Protein AF-A0A7K9CJE0-F1 (afdb_monomer_lite)

Organism: NCBI:txid2585815

Structure (mmCIF, N/CA/C/O backbone):
data_AF-A0A7K9CJE0-F1
#
_entry.id   AF-A0A7K9CJE0-F1
#
loop_
_atom_site.group_PDB
_atom_site.id
_atom_site.type_symbol
_atom_site.label_atom_id
_atom_site.label_alt_id
_atom_site.label_comp_id
_atom_site.label_asym_id
_atom_site.label_entity_id
_atom_site.label_seq_id
_atom_site.pdbx_PDB_ins_code
_atom_site.Cartn_x
_atom_site.Cartn_y
_atom_site.Cartn_z
_atom_site.occupancy
_atom_site.B_iso_or_equiv
_atom_site.auth_seq_id
_atom_site.auth_comp_id
_atom_site.auth_asym_id
_atom_site.auth_atom_id
_atom_site.pdbx_PDB_model_num
ATOM 1 N N . PHE A 1 1 ? 1.107 -4.431 -3.277 1.00 97.12 1 PHE A N 1
ATOM 2 C CA . PHE A 1 1 ? 2.173 -4.664 -4.269 1.00 97.12 1 PHE A CA 1
ATOM 3 C C . PHE A 1 1 ? 1.592 -5.353 -5.488 1.00 97.12 1 PHE A C 1
ATOM 5 O O . PHE A 1 1 ? 1.346 -6.556 -5.442 1.00 97.12 1 PHE A O 1
ATOM 12 N N . ASP A 1 2 ? 1.350 -4.582 -6.546 1.00 98.12 2 ASP A N 1
ATOM 13 C CA . ASP A 1 2 ? 0.833 -5.093 -7.817 1.00 98.12 2 ASP A CA 1
ATOM 14 C C . ASP A 1 2 ? 1.940 -5.841 -8.586 1.00 98.12 2 ASP A C 1
ATOM 16 O O . ASP A 1 2 ? 2.981 -5.238 -8.868 1.00 98.12 2 ASP A O 1
ATOM 20 N N . PRO A 1 3 ? 1.754 -7.128 -8.944 1.00 97.31 3 PRO A N 1
ATOM 21 C CA . PRO A 1 3 ? 2.718 -7.881 -9.743 1.00 97.31 3 PRO A CA 1
ATOM 22 C C . PRO A 1 3 ? 3.119 -7.183 -11.049 1.00 97.31 3 PRO A C 1
ATOM 24 O O . PRO A 1 3 ? 4.280 -7.268 -11.449 1.00 97.31 3 PRO A O 1
ATOM 27 N N . ARG A 1 4 ? 2.202 -6.439 -11.686 1.00 96.88 4 ARG A N 1
ATOM 28 C CA . ARG A 1 4 ? 2.420 -5.752 -12.970 1.00 96.88 4 ARG A CA 1
ATOM 29 C C . ARG A 1 4 ? 3.531 -4.702 -12.914 1.00 96.88 4 ARG A C 1
ATOM 31 O O . ARG A 1 4 ? 4.123 -4.401 -13.952 1.00 96.88 4 ARG A O 1
ATOM 38 N N . HIS A 1 5 ? 3.835 -4.165 -11.730 1.00 96.56 5 HIS A N 1
ATOM 39 C CA . HIS A 1 5 ? 4.905 -3.181 -11.518 1.00 96.56 5 HIS A CA 1
ATOM 40 C C . HIS A 1 5 ? 6.309 -3.800 -11.503 1.00 96.56 5 HIS A C 1
ATOM 42 O O . HIS A 1 5 ? 7.297 -3.070 -11.592 1.00 96.56 5 HIS A O 1
ATOM 48 N N . TYR A 1 6 ? 6.407 -5.126 -11.406 1.00 95.75 6 TYR A N 1
ATOM 49 C CA . TYR A 1 6 ? 7.670 -5.865 -11.302 1.00 95.75 6 TYR A CA 1
ATOM 50 C C . TYR A 1 6 ? 7.959 -6.732 -12.533 1.00 95.75 6 TYR A C 1
ATOM 52 O O . TYR A 1 6 ? 8.890 -7.529 -12.520 1.00 95.75 6 TYR A O 1
ATOM 60 N N . LEU A 1 7 ? 7.159 -6.573 -13.591 1.00 95.25 7 LEU A N 1
ATOM 61 C CA . LEU A 1 7 ? 7.385 -7.190 -14.899 1.00 95.25 7 LEU A CA 1
ATOM 62 C C . LEU A 1 7 ? 8.363 -6.355 -15.748 1.00 95.25 7 LEU A C 1
ATOM 64 O O . LEU A 1 7 ? 8.841 -5.305 -15.314 1.00 95.25 7 LEU A O 1
ATOM 68 N N . GLY A 1 8 ? 8.635 -6.808 -16.974 1.00 96.50 8 GLY A N 1
ATOM 69 C CA . GLY A 1 8 ? 9.417 -6.065 -17.966 1.00 96.50 8 GLY A CA 1
ATOM 70 C C . GLY A 1 8 ? 8.671 -4.853 -18.545 1.00 96.50 8 GLY A C 1
ATOM 71 O O . GLY A 1 8 ? 7.439 -4.835 -18.585 1.00 96.50 8 GLY A O 1
ATOM 72 N N . THR A 1 9 ? 9.396 -3.818 -18.973 1.00 96.50 9 THR A N 1
ATOM 73 C CA . THR A 1 9 ? 8.860 -2.649 -19.683 1.00 96.50 9 THR A CA 1
ATOM 74 C C . THR A 1 9 ? 8.262 -3.079 -21.017 1.00 96.50 9 THR A C 1
ATOM 76 O O . THR A 1 9 ? 8.691 -4.065 -21.609 1.00 96.50 9 THR A O 1
ATOM 79 N N . HIS A 1 10 ? 7.270 -2.328 -21.497 1.00 92.44 10 HIS A N 1
ATOM 80 C CA . HIS A 1 10 ? 6.487 -2.709 -22.675 1.00 92.44 10 HIS A CA 1
ATOM 81 C C . HIS A 1 10 ? 7.348 -2.915 -23.930 1.00 92.44 10 HIS A C 1
ATOM 83 O O . HIS A 1 10 ? 7.217 -3.928 -24.604 1.00 92.44 10 HIS A O 1
ATOM 89 N N . CYS A 1 11 ? 8.241 -1.967 -24.227 1.00 93.44 11 CYS A N 1
ATOM 90 C CA . CYS A 1 11 ? 8.968 -1.961 -25.498 1.00 93.44 11 CYS A CA 1
ATOM 91 C C . CYS A 1 11 ? 10.279 -2.760 -25.469 1.00 93.44 11 CYS A C 1
ATOM 93 O O . CYS A 1 11 ? 10.740 -3.189 -26.519 1.00 93.44 11 CYS A O 1
ATOM 95 N N . TYR A 1 12 ? 10.894 -2.941 -24.293 1.00 94.06 12 TYR A N 1
ATOM 96 C CA . TYR A 1 12 ? 12.279 -3.430 -24.198 1.00 94.06 12 TYR A CA 1
ATOM 97 C C . TYR A 1 12 ? 12.507 -4.497 -23.120 1.00 94.06 12 TYR A C 1
ATOM 99 O O . TYR A 1 12 ? 13.627 -4.966 -22.953 1.00 94.06 12 TYR A O 1
ATOM 107 N N . GLY A 1 13 ? 11.482 -4.876 -22.351 1.00 94.56 13 GLY A N 1
ATOM 108 C CA . GLY A 1 13 ? 11.580 -5.963 -21.373 1.00 94.56 13 GLY A CA 1
ATOM 109 C C . GLY A 1 13 ? 12.462 -5.685 -20.148 1.00 94.56 13 GLY A C 1
ATOM 110 O O . GLY A 1 13 ? 12.561 -6.545 -19.276 1.00 94.56 13 GLY A O 1
ATOM 111 N N . PHE A 1 14 ? 13.064 -4.498 -20.019 1.00 96.25 14 PHE A N 1
ATOM 112 C CA . PHE A 1 14 ? 13.827 -4.117 -18.825 1.00 96.25 14 PHE A CA 1
ATOM 113 C C . PHE A 1 14 ? 12.945 -4.134 -17.573 1.00 96.25 14 PHE A C 1
ATOM 115 O O . PHE A 1 14 ? 11.755 -3.861 -17.683 1.00 96.25 14 PHE A O 1
ATOM 122 N N . PRO A 1 15 ? 13.475 -4.376 -16.365 1.00 96.50 15 PRO A N 1
ATOM 123 C CA . PRO A 1 15 ? 12.660 -4.329 -15.153 1.00 96.50 15 PRO A CA 1
ATOM 124 C C . PRO A 1 15 ? 11.904 -2.995 -15.020 1.00 96.50 15 PRO A C 1
ATOM 126 O O . PRO A 1 15 ? 12.529 -1.940 -14.911 1.00 96.50 15 PRO A O 1
ATOM 129 N N . LYS A 1 16 ? 10.561 -3.023 -14.975 1.00 96.69 16 LYS A N 1
ATOM 130 C CA . LYS A 1 16 ? 9.728 -1.820 -14.742 1.00 96.69 16 LYS A CA 1
ATOM 131 C C . LYS A 1 16 ? 10.069 -1.128 -13.425 1.00 96.69 16 LYS A C 1
ATOM 133 O O . LYS A 1 16 ? 9.916 0.083 -13.292 1.00 96.69 16 LYS A O 1
ATOM 138 N N . THR A 1 17 ? 10.523 -1.904 -12.444 1.00 97.19 17 THR A N 1
ATOM 139 C CA . THR A 1 17 ? 11.007 -1.401 -11.163 1.00 97.19 17 THR A CA 1
ATOM 140 C C . THR A 1 17 ? 12.387 -1.981 -10.884 1.00 97.19 17 THR A C 1
ATOM 142 O O . THR A 1 17 ? 12.511 -3.145 -10.517 1.00 97.19 17 THR A O 1
ATOM 145 N N . GLY A 1 18 ? 13.423 -1.159 -11.059 1.00 97.00 18 GLY A N 1
ATOM 146 C CA . GLY A 1 18 ? 14.800 -1.527 -10.727 1.00 97.00 18 GLY A CA 1
ATOM 147 C C . GLY A 1 18 ? 15.067 -1.617 -9.214 1.00 97.00 18 GLY A C 1
ATOM 148 O O . GLY A 1 18 ? 14.247 -1.167 -8.405 1.00 97.00 18 GLY A O 1
ATOM 149 N N . PRO A 1 19 ? 16.237 -2.145 -8.810 1.00 97.12 19 PRO A N 1
ATOM 150 C CA . PRO A 1 19 ? 16.553 -2.447 -7.410 1.00 97.12 19 PRO A CA 1
ATOM 151 C C . PRO A 1 19 ? 16.578 -1.210 -6.504 1.00 97.12 19 PRO A C 1
ATOM 153 O O . PRO A 1 19 ? 16.078 -1.263 -5.383 1.00 97.12 19 PRO A O 1
ATOM 156 N N . HIS A 1 20 ? 17.093 -0.073 -6.985 1.00 98.06 20 HIS A N 1
ATOM 157 C CA . HIS A 1 20 ? 17.133 1.168 -6.202 1.00 98.06 20 HIS A CA 1
ATOM 158 C C . HIS A 1 20 ? 15.728 1.691 -5.878 1.00 98.06 20 HIS A C 1
ATOM 160 O O . HIS A 1 20 ? 15.431 1.991 -4.723 1.00 98.06 20 HIS A O 1
ATOM 166 N N . ARG A 1 21 ? 14.839 1.730 -6.882 1.00 98.06 21 ARG A N 1
ATOM 167 C CA . ARG A 1 21 ? 13.439 2.140 -6.699 1.00 98.06 21 ARG A CA 1
ATOM 168 C C . ARG A 1 21 ? 12.667 1.141 -5.840 1.00 98.06 21 ARG A C 1
ATOM 170 O O . ARG A 1 21 ? 11.847 1.558 -5.030 1.00 98.06 21 ARG A O 1
ATOM 177 N N . LEU A 1 22 ? 12.935 -0.159 -5.988 1.00 97.81 22 LEU A N 1
ATOM 178 C CA . LEU A 1 22 ? 12.325 -1.184 -5.143 1.00 97.81 22 LEU A CA 1
ATOM 179 C C . LEU A 1 22 ? 12.709 -0.992 -3.673 1.00 97.81 22 LEU A C 1
ATOM 181 O O . LEU A 1 22 ? 11.826 -1.008 -2.820 1.00 9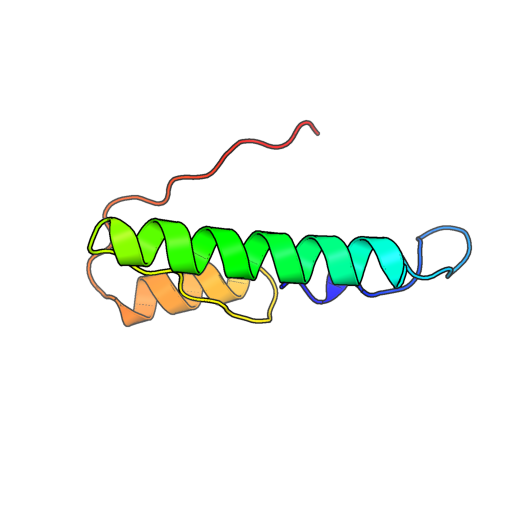7.81 22 LEU A O 1
ATOM 185 N N . ARG A 1 23 ? 13.997 -0.772 -3.381 1.00 98.50 23 ARG A N 1
ATOM 186 C CA . ARG A 1 23 ? 14.470 -0.507 -2.017 1.00 98.50 23 ARG A CA 1
ATOM 187 C C . ARG A 1 23 ? 13.781 0.719 -1.425 1.00 98.50 23 ARG A C 1
ATOM 189 O O . ARG A 1 23 ? 13.174 0.598 -0.367 1.00 98.50 23 ARG A O 1
ATOM 196 N N . PHE A 1 24 ? 13.791 1.836 -2.153 1.00 98.69 24 PHE A N 1
ATOM 197 C CA . PHE A 1 24 ? 13.125 3.063 -1.722 1.00 98.69 24 PHE A CA 1
ATOM 198 C C . PHE A 1 24 ? 11.635 2.833 -1.430 1.00 98.69 24 PHE A C 1
ATOM 200 O O . PHE A 1 24 ? 11.154 3.189 -0.362 1.00 98.69 24 PHE A O 1
ATOM 207 N N . LEU A 1 25 ? 10.909 2.156 -2.327 1.00 98.56 25 LEU A N 1
ATOM 208 C CA . LEU A 1 25 ? 9.489 1.848 -2.138 1.00 98.56 25 LEU A CA 1
ATOM 209 C C . LEU A 1 25 ? 9.233 0.999 -0.881 1.00 98.56 25 LEU A C 1
ATOM 211 O O . LEU A 1 25 ? 8.281 1.258 -0.146 1.00 98.56 25 LEU A O 1
ATOM 215 N N . LEU A 1 26 ? 10.059 -0.022 -0.633 1.00 98.44 26 LEU A N 1
ATOM 216 C CA . LEU A 1 26 ? 9.941 -0.867 0.559 1.00 98.44 26 LEU A CA 1
ATOM 217 C C . LEU A 1 26 ? 10.196 -0.063 1.840 1.00 98.44 26 LEU A C 1
ATOM 219 O O . LEU A 1 26 ? 9.461 -0.225 2.815 1.00 98.44 26 LEU A O 1
ATOM 223 N N . GLU A 1 27 ? 11.196 0.818 1.824 1.00 98.81 27 GLU A N 1
ATOM 224 C CA . GLU A 1 27 ? 11.505 1.732 2.927 1.00 98.81 27 GLU A CA 1
ATOM 225 C C . GLU A 1 27 ? 10.348 2.709 3.178 1.00 98.81 27 GLU A C 1
ATOM 227 O O . GLU A 1 27 ? 9.901 2.827 4.318 1.00 98.81 27 GLU A O 1
ATOM 232 N N . SER A 1 28 ? 9.775 3.313 2.131 1.00 98.81 28 SER A N 1
ATOM 233 C CA . SER A 1 28 ? 8.623 4.217 2.248 1.00 98.81 28 SER A CA 1
ATOM 234 C C . SER A 1 28 ? 7.380 3.524 2.816 1.00 98.81 28 SER A C 1
ATOM 236 O O . SER A 1 28 ? 6.720 4.064 3.700 1.00 98.81 28 SER A O 1
ATOM 238 N N . VAL A 1 29 ? 7.054 2.309 2.353 1.00 98.56 29 VAL A N 1
ATOM 239 C CA . VAL A 1 29 ? 5.900 1.544 2.869 1.00 98.56 29 VAL A CA 1
ATOM 240 C C . VAL A 1 29 ? 6.115 1.138 4.330 1.00 98.56 29 VAL A C 1
ATOM 242 O O . VAL A 1 29 ? 5.170 1.154 5.123 1.00 98.56 29 VAL A O 1
ATOM 245 N N . LYS A 1 30 ? 7.352 0.783 4.705 1.00 98.62 30 LYS A N 1
ATOM 246 C CA . LYS A 1 30 ? 7.711 0.471 6.093 1.00 98.62 30 LYS A CA 1
ATOM 247 C C . LYS A 1 30 ? 7.546 1.698 6.988 1.00 98.62 30 LYS A C 1
ATOM 249 O O . LYS A 1 30 ? 6.903 1.589 8.028 1.00 98.62 30 LYS A O 1
ATOM 254 N N . ASP A 1 31 ? 8.077 2.844 6.574 1.00 98.81 31 ASP A N 1
ATOM 255 C CA . ASP A 1 31 ? 7.969 4.095 7.325 1.00 98.81 31 ASP A CA 1
ATOM 256 C C . ASP A 1 31 ? 6.509 4.549 7.494 1.00 98.81 31 ASP A C 1
ATOM 258 O O . ASP A 1 31 ? 6.079 4.859 8.608 1.00 98.81 31 ASP A O 1
ATOM 262 N N . LEU A 1 32 ? 5.695 4.462 6.434 1.00 98.69 32 LEU A N 1
ATOM 263 C CA . LEU A 1 32 ? 4.263 4.767 6.501 1.00 98.69 32 LEU A CA 1
ATOM 264 C C . LEU A 1 32 ? 3.540 3.895 7.536 1.00 98.69 32 LEU A C 1
ATOM 266 O O . LEU A 1 32 ? 2.730 4.395 8.320 1.00 98.69 32 LEU A O 1
ATOM 270 N N . ARG A 1 33 ? 3.844 2.591 7.577 1.00 98.62 33 ARG A N 1
ATOM 271 C CA . ARG A 1 33 ? 3.261 1.679 8.568 1.00 98.62 33 ARG A CA 1
ATOM 272 C C . ARG A 1 33 ? 3.617 2.093 9.992 1.00 98.62 33 ARG A C 1
ATOM 274 O O . ARG A 1 33 ? 2.734 2.110 10.847 1.00 98.62 33 ARG A O 1
ATOM 281 N N . GLU A 1 34 ? 4.880 2.412 10.253 1.00 98.69 34 GLU A N 1
ATOM 282 C CA . GLU A 1 34 ? 5.321 2.843 11.583 1.00 98.69 34 GLU A CA 1
ATOM 283 C C . GLU A 1 34 ? 4.709 4.194 11.977 1.00 98.69 3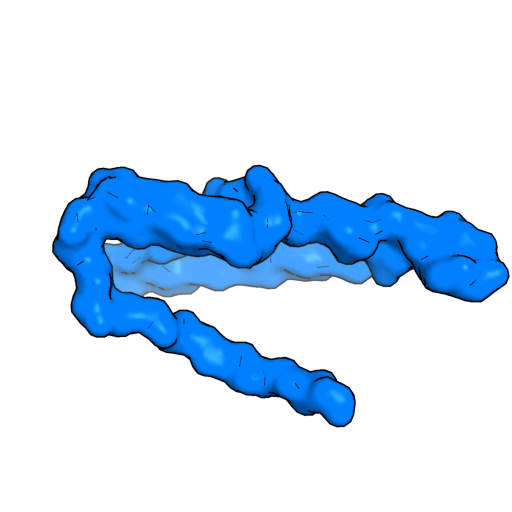4 GLU A C 1
ATOM 285 O O . GLU A 1 34 ? 4.282 4.373 13.118 1.00 98.69 34 GLU A O 1
ATOM 290 N N . THR A 1 35 ? 4.561 5.117 11.028 1.00 98.69 35 THR A N 1
ATOM 291 C CA . THR A 1 35 ? 3.885 6.402 11.246 1.00 98.69 35 THR A CA 1
ATOM 292 C C . THR A 1 35 ? 2.404 6.224 11.592 1.00 98.69 35 THR A C 1
ATOM 294 O O . THR A 1 35 ? 1.915 6.866 12.522 1.00 98.69 35 THR A O 1
ATOM 297 N N . LEU A 1 36 ? 1.686 5.321 10.913 1.00 98.62 36 LEU A N 1
ATOM 298 C CA . LEU A 1 36 ? 0.282 5.019 11.221 1.00 98.62 36 LEU A CA 1
ATOM 299 C C . LEU A 1 36 ? 0.120 4.322 12.578 1.00 98.62 36 LEU A C 1
ATOM 301 O O . LEU A 1 36 ? -0.787 4.675 13.330 1.00 98.62 36 LEU A O 1
ATOM 305 N N . LYS A 1 37 ? 1.029 3.402 12.933 1.00 98.50 37 LYS A N 1
ATOM 306 C CA . LYS A 1 37 ? 1.056 2.765 14.263 1.00 98.50 37 LYS A CA 1
ATOM 307 C C . LYS A 1 37 ? 1.210 3.773 15.393 1.00 98.50 37 LYS A C 1
ATOM 309 O O . LYS A 1 37 ? 0.465 3.707 16.364 1.00 98.50 37 LYS A O 1
ATOM 314 N N . LYS A 1 38 ? 2.119 4.745 15.251 1.00 98.56 38 LYS A N 1
ATOM 315 C CA . LYS A 1 38 ? 2.302 5.828 16.236 1.00 98.56 38 LYS A CA 1
ATOM 316 C C . LYS A 1 38 ? 1.034 6.664 16.451 1.00 98.56 38 LYS A C 1
ATOM 318 O O . LYS A 1 38 ? 0.892 7.282 17.498 1.00 98.56 38 LYS A O 1
ATOM 323 N N . ARG A 1 39 ? 0.117 6.677 15.479 1.00 98.44 39 ARG A N 1
ATOM 324 C CA . ARG A 1 39 ? -1.176 7.378 15.537 1.00 98.44 39 ARG A CA 1
ATOM 325 C C . ARG A 1 39 ? -2.347 6.470 15.943 1.00 98.44 39 ARG A C 1
ATOM 327 O O . ARG A 1 39 ? -3.494 6.873 15.795 1.00 98.44 39 ARG A O 1
ATOM 334 N N . GLY A 1 40 ? -2.082 5.252 16.422 1.00 98.50 40 GLY A N 1
ATOM 335 C CA . GLY A 1 40 ? -3.117 4.305 16.857 1.00 98.50 40 GLY A CA 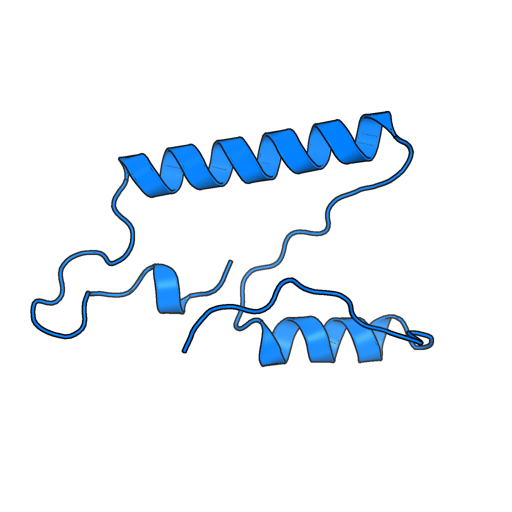1
ATOM 336 C C . GLY A 1 40 ? -3.802 3.528 15.726 1.00 98.50 40 GLY A C 1
ATOM 337 O O . GLY A 1 40 ? -4.839 2.915 15.953 1.00 98.50 40 GLY A O 1
ATOM 338 N N . SER A 1 41 ? -3.240 3.539 14.514 1.00 97.81 41 SER A N 1
ATOM 339 C CA . SER A 1 41 ? -3.747 2.797 13.352 1.00 97.81 41 SER A CA 1
ATOM 340 C C . SER A 1 41 ? -2.724 1.757 12.862 1.00 97.81 41 SER A C 1
ATOM 342 O O . SER A 1 41 ? -1.782 1.401 13.565 1.00 97.81 41 SER A O 1
ATOM 344 N N . THR A 1 42 ? -2.893 1.211 11.658 1.00 97.69 42 THR A N 1
ATOM 345 C CA . THR A 1 42 ? -1.934 0.292 11.030 1.00 97.69 42 THR A CA 1
ATOM 346 C C . THR A 1 42 ? -2.026 0.352 9.507 1.00 97.69 42 THR A C 1
ATOM 348 O O . THR A 1 42 ? -2.988 0.871 8.948 1.00 97.69 42 THR A O 1
ATOM 351 N N . LEU A 1 43 ? -1.026 -0.214 8.828 1.00 98.25 43 LEU A N 1
ATOM 352 C CA . LEU A 1 43 ? -1.039 -0.416 7.381 1.00 98.25 43 LEU A CA 1
ATOM 353 C C . LEU A 1 43 ? -1.105 -1.909 7.065 1.00 98.25 43 LEU A C 1
ATOM 355 O O . LEU A 1 43 ? -0.190 -2.669 7.402 1.00 98.25 43 LEU A O 1
ATOM 359 N N . VAL A 1 44 ? -2.173 -2.321 6.385 1.00 96.81 44 VAL A N 1
ATOM 360 C CA . VAL A 1 44 ? -2.318 -3.676 5.850 1.00 96.81 44 VAL A CA 1
ATOM 361 C C . VAL A 1 44 ? -1.617 -3.743 4.497 1.00 96.81 44 VAL A C 1
ATOM 363 O O . VAL A 1 44 ? -1.986 -3.049 3.556 1.00 96.81 44 VAL A O 1
ATOM 366 N N . VAL A 1 45 ? -0.598 -4.596 4.391 1.00 97.44 45 VAL A N 1
ATOM 367 C CA . VAL A 1 45 ? 0.147 -4.807 3.143 1.00 97.44 45 VAL A CA 1
ATOM 368 C C . VAL A 1 45 ? -0.265 -6.142 2.525 1.00 97.44 45 VAL A C 1
ATOM 370 O O . VAL A 1 45 ? -0.332 -7.170 3.206 1.00 97.44 45 VAL A O 1
ATOM 373 N N . ARG A 1 46 ? -0.554 -6.124 1.221 1.00 97.50 46 ARG A N 1
ATOM 374 C CA . ARG A 1 46 ? -0.933 -7.289 0.408 1.00 97.50 46 ARG A CA 1
ATOM 375 C C . ARG A 1 46 ? -0.194 -7.274 -0.928 1.00 97.50 46 ARG A C 1
ATOM 377 O O . ARG A 1 46 ? 0.235 -6.217 -1.403 1.00 97.50 46 ARG A O 1
ATOM 384 N N . LYS A 1 47 ? -0.044 -8.447 -1.542 1.00 97.25 47 LYS A N 1
ATOM 385 C CA . LYS A 1 47 ? 0.494 -8.627 -2.897 1.00 97.25 47 LYS A CA 1
ATOM 386 C C . LYS A 1 47 ? -0.619 -9.179 -3.786 1.00 97.25 47 LYS A C 1
ATOM 388 O O . LYS A 1 47 ? -1.259 -10.143 -3.396 1.00 97.25 47 LYS A O 1
ATOM 393 N N . GLY A 1 48 ? -0.828 -8.570 -4.947 1.00 97.94 48 GLY A N 1
ATOM 394 C CA . GLY A 1 48 ? -1.924 -8.897 -5.860 1.00 97.94 48 GLY A CA 1
ATOM 395 C C . GLY A 1 48 ? -2.353 -7.674 -6.664 1.00 97.94 48 GLY A C 1
ATOM 396 O O . GLY A 1 48 ? -1.876 -6.566 -6.396 1.00 97.94 48 GLY A O 1
ATOM 397 N N . LYS A 1 49 ? -3.212 -7.883 -7.663 1.00 98.25 49 LYS A N 1
ATOM 398 C CA . LYS A 1 49 ? -3.812 -6.778 -8.412 1.00 98.25 49 LYS A CA 1
ATOM 399 C C . LYS A 1 49 ? -4.728 -5.981 -7.471 1.00 98.25 49 LYS A C 1
ATOM 401 O O . LYS A 1 49 ? -5.479 -6.609 -6.722 1.00 98.25 49 LYS A O 1
ATOM 406 N N . PRO A 1 50 ? -4.654 -4.640 -7.454 1.00 97.56 50 PRO A N 1
ATOM 407 C CA . PRO A 1 50 ? -5.487 -3.818 -6.584 1.00 97.56 50 PRO A CA 1
ATOM 408 C C . PRO A 1 50 ? -6.981 -4.119 -6.717 1.00 97.56 50 PRO A C 1
ATOM 410 O O . PRO A 1 50 ? -7.648 -4.238 -5.697 1.00 97.56 50 PRO A O 1
ATOM 413 N N . GLU A 1 51 ? -7.474 -4.303 -7.942 1.00 97.38 51 GLU A N 1
ATOM 414 C CA . GLU A 1 51 ? -8.879 -4.603 -8.229 1.00 97.38 51 GLU A CA 1
ATOM 415 C C . GLU A 1 51 ? -9.378 -5.885 -7.539 1.00 97.38 51 GLU A C 1
ATOM 417 O O . GLU A 1 51 ? -10.474 -5.884 -6.984 1.00 97.38 51 GLU A O 1
ATOM 422 N N . ASP A 1 52 ? -8.547 -6.928 -7.480 1.00 98.19 52 ASP A N 1
ATOM 423 C CA . ASP A 1 52 ? -8.894 -8.197 -6.829 1.00 98.19 52 ASP A CA 1
ATOM 424 C C . ASP A 1 52 ? -8.765 -8.070 -5.302 1.00 98.19 52 ASP A C 1
ATOM 426 O O . ASP A 1 52 ? -9.693 -8.332 -4.544 1.00 98.19 52 ASP A O 1
ATOM 430 N N . VAL A 1 53 ? -7.611 -7.579 -4.835 1.00 98.06 53 VAL A N 1
ATOM 431 C CA . VAL A 1 53 ? -7.283 -7.524 -3.402 1.00 98.06 53 VAL A CA 1
ATOM 432 C C . VAL A 1 53 ? -8.209 -6.580 -2.637 1.00 98.06 53 VAL A C 1
ATOM 434 O O . VAL A 1 53 ? -8.570 -6.864 -1.496 1.00 98.06 53 VAL A O 1
ATOM 437 N N . VAL A 1 54 ? -8.563 -5.433 -3.221 1.00 96.94 54 VAL A N 1
ATOM 438 C CA . VAL A 1 54 ? -9.485 -4.485 -2.585 1.00 96.94 54 VAL A CA 1
ATOM 439 C C . VAL A 1 54 ? -10.897 -5.070 -2.548 1.00 96.94 54 VAL A C 1
ATOM 441 O O . VAL A 1 54 ? -11.548 -4.966 -1.511 1.00 96.94 54 VAL A O 1
ATOM 444 N N . GLY A 1 55 ? -11.342 -5.737 -3.620 1.00 97.06 55 GLY A N 1
ATOM 445 C CA . GLY A 1 55 ? -12.634 -6.431 -3.656 1.00 97.06 55 GLY A CA 1
ATOM 446 C C . GLY A 1 55 ? -12.752 -7.523 -2.588 1.00 97.06 55 GLY A C 1
ATOM 447 O O . GLY A 1 55 ? -13.734 -7.562 -1.840 1.00 97.06 55 GLY A O 1
ATOM 448 N N . ASP A 1 56 ? -11.711 -8.344 -2.442 1.00 97.12 56 ASP A N 1
ATOM 449 C CA . ASP A 1 56 ? -11.635 -9.382 -1.411 1.00 97.12 56 ASP A CA 1
ATOM 450 C C . ASP A 1 56 ? -11.703 -8.782 -0.000 1.00 97.12 56 ASP A C 1
ATOM 452 O O . ASP A 1 56 ? -12.427 -9.280 0.862 1.00 97.12 56 ASP A O 1
ATOM 456 N N . LEU A 1 57 ? -10.986 -7.679 0.243 1.00 96.25 57 LEU A N 1
ATOM 457 C CA . LEU A 1 57 ? -10.987 -7.004 1.543 1.00 96.25 57 LEU A CA 1
ATOM 458 C C . LEU A 1 57 ? -12.353 -6.413 1.893 1.00 96.25 57 LEU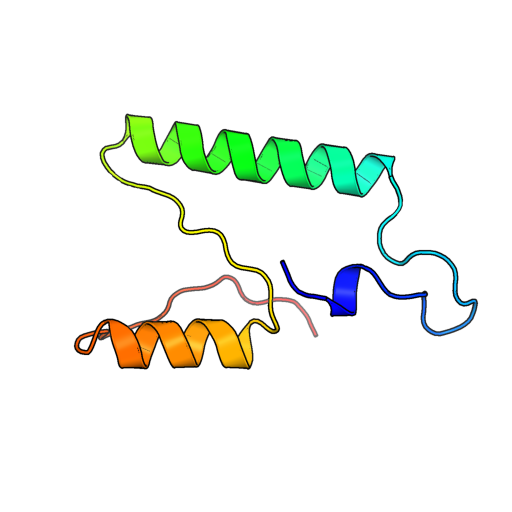 A C 1
ATOM 460 O O . LEU A 1 57 ? -12.782 -6.536 3.038 1.00 96.25 57 LEU A O 1
ATOM 464 N N . ILE A 1 58 ? -13.037 -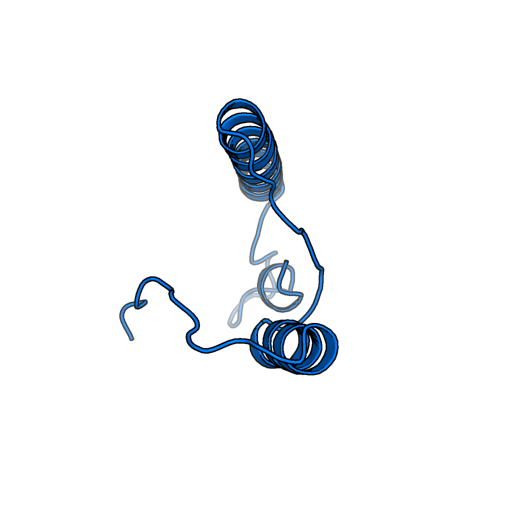5.790 0.932 1.00 96.75 58 ILE A N 1
ATOM 465 C CA . ILE A 1 58 ? -14.393 -5.260 1.136 1.00 96.75 58 ILE A CA 1
ATOM 466 C C . ILE A 1 58 ? -15.337 -6.394 1.535 1.00 96.75 58 ILE A C 1
ATOM 468 O O . ILE A 1 58 ? -16.053 -6.279 2.530 1.00 96.75 58 ILE A O 1
ATOM 472 N N . THR A 1 59 ? -15.281 -7.509 0.804 1.00 96.31 59 THR A N 1
ATOM 473 C CA . THR A 1 59 ? -16.106 -8.693 1.069 1.00 96.31 59 THR A CA 1
ATOM 474 C C . THR A 1 59 ? -15.809 -9.282 2.447 1.00 96.31 59 THR A C 1
ATOM 476 O O . THR A 1 59 ? -16.728 -9.572 3.208 1.00 96.31 59 THR A O 1
ATOM 479 N N . GLN A 1 60 ? -14.529 -9.412 2.806 1.00 96.25 60 GLN A N 1
ATOM 480 C CA . GLN A 1 60 ? -14.100 -9.975 4.087 1.00 96.25 60 GLN A CA 1
ATOM 481 C C . GLN A 1 60 ? -14.505 -9.103 5.286 1.00 96.25 60 GLN A C 1
ATOM 483 O O . GLN A 1 60 ? -14.818 -9.630 6.351 1.00 96.25 60 GLN A O 1
ATOM 488 N N . LEU A 1 61 ? -14.461 -7.776 5.143 1.00 95.06 61 LEU A N 1
ATOM 489 C CA . LEU A 1 61 ? -14.802 -6.844 6.220 1.00 95.06 61 LEU A CA 1
ATOM 490 C C . LEU A 1 61 ? -16.317 -6.678 6.404 1.00 95.06 61 LEU A C 1
ATOM 492 O O . LEU A 1 61 ? -16.746 -6.256 7.475 1.00 95.06 61 LEU A O 1
ATOM 496 N N . GLY A 1 62 ? -17.121 -7.003 5.386 1.00 92.19 62 GLY A N 1
ATOM 497 C CA . GLY A 1 62 ? -18.587 -7.035 5.420 1.00 92.19 62 GLY A CA 1
ATOM 498 C C . GLY A 1 62 ? -19.271 -5.663 5.453 1.00 92.19 62 GLY A C 1
ATOM 499 O O . GLY A 1 62 ? -20.273 -5.458 4.777 1.00 92.19 62 GLY A O 1
ATOM 500 N N . SER A 1 63 ? -18.728 -4.701 6.198 1.00 90.12 63 SER A N 1
ATOM 501 C CA . SER A 1 63 ? -19.288 -3.358 6.368 1.00 90.12 63 SER A CA 1
ATOM 502 C C . SER A 1 63 ? -18.263 -2.285 5.997 1.00 90.12 63 SER A C 1
ATOM 504 O O . SER A 1 63 ? -17.616 -1.694 6.863 1.00 90.12 63 SER A O 1
ATOM 506 N N . VAL A 1 64 ? -18.114 -2.033 4.694 1.00 96.19 64 VAL A N 1
ATOM 507 C CA . VAL A 1 64 ? -17.299 -0.936 4.147 1.00 96.19 64 VAL A CA 1
ATOM 508 C C . VAL A 1 64 ? -18.222 0.036 3.416 1.00 96.19 64 VAL A C 1
ATOM 510 O O . VAL A 1 64 ? -18.824 -0.323 2.411 1.00 96.19 64 VAL A O 1
ATOM 513 N N . SER A 1 65 ? -18.349 1.264 3.923 1.00 96.62 65 SER A N 1
ATOM 514 C CA . SER A 1 65 ? -19.221 2.292 3.334 1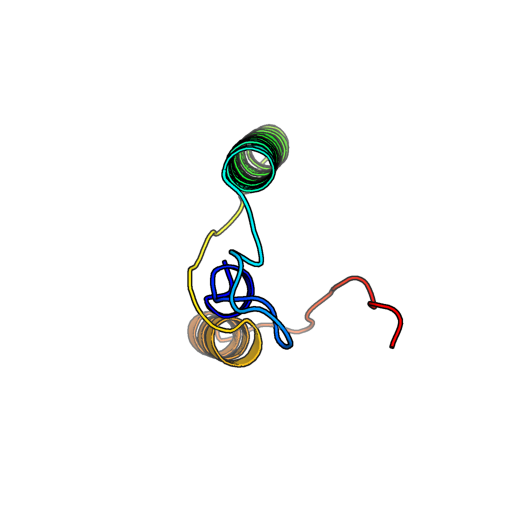.00 96.62 65 SER A CA 1
ATOM 515 C C . SER A 1 65 ? -18.565 3.071 2.194 1.00 96.62 65 SER A C 1
ATOM 517 O O . SER A 1 65 ? -19.260 3.561 1.309 1.00 96.62 65 SER A O 1
ATOM 519 N N . ALA A 1 66 ? -17.237 3.203 2.212 1.00 96.69 66 ALA A N 1
ATOM 520 C CA . ALA A 1 66 ? -16.488 3.944 1.207 1.00 96.69 66 ALA A CA 1
ATOM 521 C C . ALA A 1 66 ? -15.047 3.437 1.083 1.00 96.69 66 ALA A C 1
ATOM 523 O O . ALA A 1 66 ? -14.450 2.958 2.049 1.00 96.69 66 ALA A O 1
ATOM 524 N N . VAL A 1 67 ? -14.477 3.617 -0.109 1.00 96.38 67 VAL A N 1
ATOM 525 C CA . VAL A 1 67 ? -13.051 3.430 -0.396 1.00 96.38 67 VAL A CA 1
ATOM 526 C C . VAL A 1 67 ? -12.506 4.753 -0.919 1.00 96.38 67 VAL A C 1
ATOM 528 O O . VAL A 1 67 ? -13.017 5.282 -1.902 1.00 96.38 67 VAL A O 1
ATOM 531 N N . ALA A 1 68 ? -11.476 5.285 -0.263 1.00 97.38 68 ALA A N 1
ATOM 532 C CA . ALA A 1 68 ? -10.825 6.532 -0.652 1.00 97.38 68 ALA A CA 1
ATOM 533 C C . ALA A 1 68 ? -9.430 6.259 -1.228 1.00 97.38 68 ALA A C 1
ATOM 535 O O . ALA A 1 68 ? -8.661 5.474 -0.669 1.00 97.38 68 ALA A O 1
ATOM 536 N N . PHE A 1 69 ? -9.101 6.922 -2.334 1.00 96.94 69 PHE A N 1
ATOM 537 C CA . PHE A 1 69 ? -7.806 6.844 -3.007 1.00 96.94 69 PHE A CA 1
ATOM 538 C C . PHE A 1 69 ? -7.527 8.153 -3.759 1.00 96.94 69 PHE A C 1
ATOM 540 O O . PHE A 1 69 ? -8.438 8.946 -3.984 1.00 96.94 69 PHE A O 1
ATOM 547 N N . HIS A 1 70 ? -6.265 8.388 -4.116 1.00 96.88 70 HIS A N 1
ATOM 548 C CA . HIS A 1 70 ? -5.894 9.515 -4.973 1.00 96.88 70 HIS A CA 1
ATOM 549 C C . HIS A 1 70 ? -6.064 9.128 -6.445 1.00 96.88 70 HIS A C 1
ATOM 551 O O . HIS A 1 70 ? -5.683 8.024 -6.833 1.00 96.88 70 HIS A O 1
ATOM 557 N N . GLU A 1 71 ? -6.633 10.030 -7.244 1.00 96.44 71 GLU A N 1
ATOM 558 C CA . GLU A 1 71 ? -6.762 9.855 -8.691 1.00 96.44 71 GLU A CA 1
ATOM 559 C C . GLU A 1 71 ? -5.391 9.961 -9.376 1.00 96.44 71 GLU A C 1
ATOM 561 O O . GLU A 1 71 ? -4.599 10.853 -9.073 1.00 96.44 71 GLU A O 1
ATOM 566 N N . GLU A 1 72 ? -5.126 9.042 -10.303 1.00 94.94 72 GLU A N 1
ATOM 567 C CA . GLU A 1 72 ? -3.952 9.074 -11.176 1.00 94.94 72 GLU A CA 1
ATOM 568 C C . GLU A 1 72 ? -4.339 9.708 -12.517 1.00 94.94 72 GLU A C 1
ATOM 570 O O . GLU A 1 72 ? -5.418 9.438 -13.050 1.00 94.94 72 GLU A O 1
ATOM 575 N N . VAL A 1 73 ? -3.449 10.524 -13.086 1.00 92.25 73 VAL A N 1
ATOM 576 C CA . VAL A 1 73 ? -3.676 11.139 -14.402 1.00 92.25 73 VAL A CA 1
ATOM 577 C C . VAL A 1 73 ? -3.621 10.061 -15.488 1.00 92.25 73 VAL A C 1
ATOM 579 O O . VAL A 1 73 ? -2.699 9.242 -15.506 1.00 92.25 73 VAL A O 1
ATOM 582 N N . ARG A 1 74 ? -4.619 10.058 -16.378 1.00 67.88 74 ARG A N 1
ATOM 583 C CA . ARG A 1 74 ? -4.692 9.162 -17.542 1.00 67.88 74 ARG A CA 1
ATOM 584 C C . ARG A 1 74 ? -3.961 9.708 -18.757 1.00 67.88 74 ARG A C 1
ATOM 586 O O . ARG A 1 74 ? -4.027 10.936 -18.978 1.00 67.88 74 ARG A O 1
#

InterPro domains:
  IPR002081 Cryptochrome/DNA photolyase class 1 [PTHR11455] (2-73)
  IPR006050 DNA photolyase, N-terminal [PF00875] (9-73)
  IPR006050 DNA photolyase, N-terminal [PS51645] (1-74)
  IPR014729 Rossmann-like alpha/beta/alpha sandwich fold [G3DSA:3.40.50.620] (1-74)
  IPR036155 Cryptochrome/photolyase, N-terminal domain superfamily [SSF52425] (5-73)

Sequence (74 aa):
FDPRHYLGTHCYGFPKTGPHRLRFLLESVKDLRETLKKRGSTLVVRKGKPEDVVGDLITQLGSVSAVAFHEEVR

Radius of gyration: 15.16 Å; chains: 1; bounding box: 36×21×42 Å

Foldseek 3Di:
DEVVCQFADDPPGHGSADPVNVVVVVVVLVVVQVVQVVVVHGDDDDYYDCVVVVVVVCVVVVDDPDDDDDDDDD

pLDDT: mean 96.58, std 3.77, range [67.88, 98.81]

Secondary structure (DSSP, 8-state):
--GGGGSB-TTT--BSS-HHHHHHHHHHHHHHHHHHHHTT-------S-HHHHHHHHHHHHS-------PPPP-